Protein AF-A0AAE4A6E3-F1 (afdb_monomer_lite)

Radius of gyration: 13.12 Å; chains: 1; bounding box: 37×17×32 Å

Structure (mmCIF, N/CA/C/O backbone):
data_AF-A0AAE4A6E3-F1
#
_entry.id   AF-A0AAE4A6E3-F1
#
loop_
_atom_site.group_PDB
_atom_site.id
_atom_site.type_symbol
_atom_site.label_atom_id
_atom_site.label_alt_id
_atom_site.label_comp_id
_atom_site.label_asym_id
_atom_site.label_entity_id
_atom_site.label_seq_id
_atom_site.pdbx_PDB_ins_code
_atom_site.Cartn_x
_atom_site.Cartn_y
_atom_site.Cartn_z
_atom_site.occupancy
_atom_site.B_iso_or_equiv
_atom_site.auth_seq_id
_atom_site.auth_comp_id
_atom_site.auth_asym_id
_atom_site.auth_atom_id
_atom_site.pdbx_PDB_model_num
ATOM 1 N N . MET A 1 1 ? 24.606 5.718 -9.622 1.00 63.72 1 MET A N 1
ATOM 2 C CA . MET A 1 1 ? 23.758 6.924 -9.467 1.00 63.72 1 MET A CA 1
ATOM 3 C C . MET A 1 1 ? 22.281 6.618 -9.707 1.00 63.72 1 MET A C 1
ATOM 5 O O . MET A 1 1 ? 21.523 6.690 -8.752 1.00 63.72 1 MET A O 1
ATOM 9 N N . LEU A 1 2 ? 21.864 6.172 -10.901 1.00 77.50 2 LEU A N 1
ATOM 10 C CA . LEU A 1 2 ? 20.445 5.895 -11.206 1.00 77.50 2 LEU A CA 1
ATOM 11 C C . LEU A 1 2 ? 19.748 4.921 -10.229 1.00 77.50 2 LEU A C 1
ATOM 13 O O . LEU A 1 2 ? 18.588 5.107 -9.885 1.00 77.50 2 LEU A O 1
ATOM 17 N N . GLN A 1 3 ? 20.465 3.912 -9.730 1.00 77.44 3 GLN A N 1
ATOM 18 C CA . GLN A 1 3 ? 19.925 2.949 -8.760 1.00 77.44 3 GLN A CA 1
ATOM 19 C C . GLN A 1 3 ? 19.650 3.556 -7.376 1.00 77.44 3 GLN A C 1
ATOM 21 O O . GLN A 1 3 ? 18.691 3.155 -6.729 1.00 77.44 3 GLN A O 1
ATOM 26 N N . ALA A 1 4 ? 20.455 4.530 -6.938 1.00 79.75 4 ALA A N 1
ATOM 27 C CA . ALA A 1 4 ? 20.221 5.231 -5.676 1.00 79.75 4 ALA A CA 1
ATOM 28 C C . ALA A 1 4 ? 18.974 6.121 -5.772 1.00 79.75 4 ALA A C 1
ATOM 30 O O . ALA A 1 4 ? 18.161 6.135 -4.857 1.00 79.75 4 ALA A O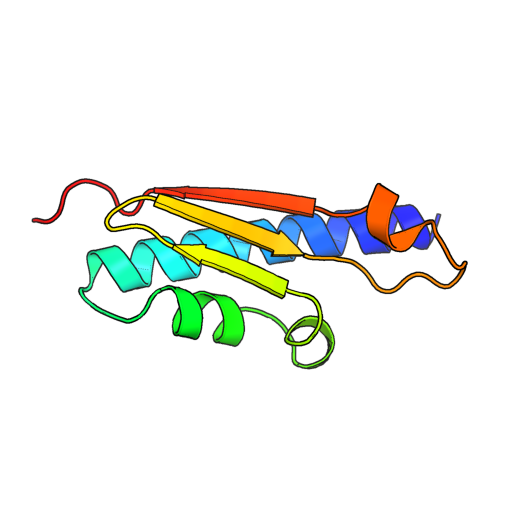 1
ATOM 31 N N . LEU A 1 5 ? 18.771 6.780 -6.920 1.00 82.19 5 LEU A N 1
ATOM 32 C CA . LEU A 1 5 ? 17.550 7.540 -7.190 1.00 82.19 5 LEU A CA 1
ATOM 33 C C . LEU A 1 5 ? 16.315 6.631 -7.236 1.00 82.19 5 LEU A C 1
ATOM 35 O O . LEU A 1 5 ? 15.295 6.956 -6.642 1.00 82.19 5 LEU A O 1
ATOM 39 N N . ALA A 1 6 ? 16.413 5.476 -7.900 1.00 80.94 6 ALA A N 1
ATOM 40 C CA . ALA A 1 6 ? 15.322 4.504 -7.941 1.00 80.94 6 ALA A CA 1
ATOM 41 C C . ALA A 1 6 ? 14.968 3.968 -6.542 1.00 80.94 6 ALA A C 1
ATOM 43 O O . ALA A 1 6 ? 13.792 3.774 -6.244 1.00 80.94 6 ALA A O 1
ATOM 44 N N . ALA A 1 7 ? 15.968 3.762 -5.680 1.00 82.50 7 ALA A N 1
ATOM 45 C CA . ALA A 1 7 ? 15.759 3.379 -4.286 1.00 82.50 7 ALA A CA 1
ATOM 46 C C . ALA A 1 7 ? 15.119 4.510 -3.463 1.00 82.50 7 ALA A C 1
ATOM 48 O O . ALA A 1 7 ? 14.175 4.253 -2.724 1.00 82.50 7 ALA A O 1
ATOM 49 N N . GLY A 1 8 ? 15.573 5.756 -3.640 1.00 82.50 8 GLY A N 1
ATOM 50 C CA . GLY A 1 8 ? 14.979 6.929 -2.992 1.00 82.50 8 GLY A CA 1
ATOM 51 C C . GLY A 1 8 ? 13.520 7.141 -3.400 1.00 82.50 8 GLY A C 1
ATOM 52 O O . GLY A 1 8 ? 12.652 7.260 -2.546 1.00 82.50 8 GLY A O 1
ATOM 53 N N . ALA A 1 9 ? 13.218 7.057 -4.697 1.00 85.81 9 ALA A N 1
ATOM 54 C CA . ALA A 1 9 ? 11.845 7.106 -5.192 1.00 85.81 9 ALA A CA 1
ATOM 55 C C . ALA A 1 9 ? 10.987 5.959 -4.632 1.00 85.81 9 ALA A C 1
ATOM 57 O O . ALA A 1 9 ? 9.810 6.154 -4.346 1.00 85.81 9 ALA A O 1
ATOM 58 N N . ALA A 1 10 ? 11.559 4.763 -4.456 1.00 86.88 10 ALA A N 1
ATOM 59 C CA . ALA A 1 10 ? 10.838 3.660 -3.835 1.00 86.88 10 ALA A CA 1
ATOM 60 C C . ALA A 1 10 ? 10.564 3.892 -2.340 1.00 86.88 10 ALA A C 1
ATOM 62 O O . ALA A 1 10 ? 9.521 3.461 -1.856 1.00 86.88 10 ALA A O 1
ATOM 63 N N . ALA A 1 11 ? 11.467 4.566 -1.624 1.00 87.44 11 ALA A N 1
ATOM 64 C CA . ALA A 1 11 ? 11.260 4.939 -0.227 1.00 87.44 11 ALA A CA 1
ATOM 65 C C . ALA A 1 11 ? 10.124 5.949 -0.073 1.00 87.44 11 ALA A C 1
ATOM 67 O O . ALA A 1 11 ? 9.179 5.666 0.655 1.00 87.44 11 ALA A O 1
ATOM 68 N N . GLU A 1 12 ? 10.151 7.035 -0.844 1.00 91.62 12 GLU A N 1
ATOM 69 C CA . GLU A 1 12 ? 9.085 8.047 -0.851 1.00 91.62 12 GLU A CA 1
ATOM 70 C C . GLU A 1 12 ? 7.718 7.445 -1.210 1.00 91.62 12 GLU A C 1
ATOM 72 O O . GLU A 1 12 ? 6.706 7.708 -0.566 1.00 91.62 12 GLU A O 1
ATOM 77 N N . LEU A 1 13 ? 7.675 6.565 -2.216 1.00 91.31 13 LEU A N 1
ATOM 78 C CA . LEU A 1 13 ? 6.434 5.893 -2.603 1.00 91.31 13 LEU A CA 1
ATOM 79 C C . LEU A 1 13 ? 5.935 4.903 -1.546 1.00 91.31 13 LEU A C 1
ATOM 81 O O . LEU A 1 13 ? 4.725 4.754 -1.392 1.00 91.31 13 LEU A O 1
ATOM 85 N N . ALA A 1 14 ? 6.835 4.201 -0.851 1.00 91.81 14 ALA A N 1
ATOM 86 C CA . ALA A 1 14 ? 6.449 3.307 0.237 1.00 91.81 14 ALA A CA 1
ATOM 87 C C . ALA A 1 14 ? 5.866 4.098 1.414 1.00 91.81 14 ALA A C 1
ATOM 89 O O . ALA A 1 14 ? 4.857 3.671 1.971 1.00 91.81 14 ALA A O 1
ATOM 90 N N . ASP A 1 15 ? 6.466 5.242 1.746 1.00 93.19 15 ASP A N 1
ATOM 91 C CA . ASP A 1 15 ? 6.020 6.132 2.820 1.00 93.19 15 ASP A CA 1
ATOM 92 C C . ASP A 1 15 ? 4.641 6.723 2.514 1.00 93.19 15 ASP A C 1
ATOM 94 O O . ASP A 1 15 ? 3.679 6.488 3.246 1.00 93.19 15 ASP A O 1
ATOM 98 N N . HIS A 1 16 ? 4.487 7.322 1.331 1.00 93.31 16 HIS A N 1
ATOM 99 C CA . HIS A 1 16 ? 3.207 7.869 0.883 1.00 93.31 16 HIS A CA 1
ATOM 100 C C . HIS A 1 16 ? 2.086 6.816 0.842 1.00 93.31 16 HIS A C 1
ATOM 102 O O . HIS A 1 16 ? 0.931 7.091 1.189 1.00 93.31 16 HIS A O 1
ATOM 108 N N . ALA A 1 17 ? 2.412 5.591 0.424 1.00 94.00 17 ALA A N 1
ATOM 109 C CA . ALA A 1 17 ? 1.463 4.486 0.416 1.00 94.00 17 ALA A CA 1
ATOM 110 C C . ALA A 1 17 ? 1.098 4.012 1.831 1.00 94.00 17 ALA A C 1
ATOM 112 O O . ALA A 1 17 ? -0.060 3.655 2.057 1.00 94.00 17 ALA A O 1
ATOM 113 N N . ALA A 1 18 ? 2.048 4.006 2.772 1.00 93.75 18 ALA A N 1
ATOM 114 C CA . ALA A 1 18 ? 1.791 3.650 4.163 1.00 93.75 18 ALA A CA 1
ATOM 115 C C . ALA A 1 18 ? 0.866 4.679 4.828 1.00 93.75 18 ALA A C 1
ATOM 117 O O . ALA A 1 18 ? -0.146 4.288 5.410 1.00 93.75 18 ALA A O 1
ATOM 118 N N . ASP A 1 19 ? 1.138 5.972 4.650 1.00 94.81 19 ASP A N 1
ATOM 119 C CA . ASP A 1 19 ? 0.300 7.056 5.172 1.00 94.81 19 ASP A CA 1
ATOM 120 C C . ASP A 1 19 ? -1.114 7.024 4.592 1.00 94.81 19 ASP A C 1
ATOM 122 O O . ASP A 1 19 ? -2.106 7.075 5.321 1.00 94.81 19 ASP A O 1
ATOM 126 N N . SER A 1 20 ? -1.231 6.858 3.272 1.00 95.44 20 SER A N 1
ATOM 127 C CA . SER A 1 20 ? -2.535 6.765 2.605 1.00 95.44 20 SER A CA 1
ATOM 128 C C . SER A 1 20 ? -3.367 5.591 3.129 1.00 95.44 20 SER A C 1
ATOM 130 O O . SER A 1 20 ? -4.588 5.697 3.272 1.00 95.44 20 SER A O 1
ATOM 132 N N . ALA A 1 21 ? -2.715 4.468 3.431 1.00 93.50 21 ALA A N 1
ATOM 133 C CA . ALA A 1 21 ? -3.359 3.301 4.012 1.00 93.50 21 ALA A CA 1
ATOM 134 C C . ALA A 1 21 ? -3.793 3.534 5.460 1.00 93.50 21 ALA A C 1
ATOM 136 O O . ALA A 1 21 ? -4.915 3.178 5.814 1.00 93.50 21 ALA A O 1
ATOM 137 N N . ALA A 1 22 ? -2.939 4.153 6.277 1.00 93.62 22 ALA A N 1
ATOM 138 C CA . ALA A 1 22 ? -3.262 4.506 7.655 1.00 93.62 22 ALA A CA 1
ATOM 139 C C . ALA A 1 22 ? -4.475 5.449 7.717 1.00 93.62 22 ALA A C 1
ATOM 141 O O . ALA A 1 22 ? -5.423 5.183 8.453 1.00 93.62 22 ALA A O 1
ATOM 142 N N . VAL A 1 23 ? -4.512 6.480 6.866 1.00 94.62 23 VAL A N 1
ATOM 143 C CA . VAL A 1 23 ? -5.662 7.393 6.750 1.00 94.62 23 VAL A CA 1
ATOM 144 C C . VAL A 1 23 ? -6.929 6.655 6.314 1.00 94.62 23 VAL A C 1
ATOM 146 O O . VAL A 1 23 ? -8.009 6.916 6.839 1.00 94.62 23 VAL A O 1
ATOM 149 N N . ALA A 1 24 ? -6.830 5.723 5.363 1.00 94.62 24 ALA A N 1
ATOM 150 C CA . ALA A 1 24 ? -7.982 4.936 4.935 1.00 94.62 24 ALA A CA 1
ATOM 151 C C . ALA A 1 24 ? -8.525 4.049 6.065 1.00 94.62 24 ALA A C 1
ATOM 153 O O . ALA A 1 24 ? -9.737 4.020 6.269 1.00 94.62 24 ALA A O 1
ATOM 154 N N . ILE A 1 25 ? -7.649 3.395 6.831 1.00 93.44 25 ILE A N 1
ATOM 155 C CA . ILE A 1 25 ? -8.031 2.572 7.987 1.00 93.44 25 ILE A CA 1
ATOM 156 C C . ILE A 1 25 ? -8.700 3.424 9.066 1.00 93.44 25 ILE A C 1
ATOM 158 O O . ILE A 1 25 ? -9.761 3.046 9.555 1.00 93.44 25 ILE A O 1
ATOM 162 N N . ALA A 1 26 ? -8.148 4.601 9.375 1.00 91.62 26 ALA A N 1
ATOM 163 C CA . ALA A 1 26 ? -8.744 5.541 10.328 1.00 91.62 26 ALA A CA 1
ATOM 164 C C . ALA A 1 26 ? -10.160 5.990 9.912 1.00 91.62 26 ALA A C 1
ATOM 166 O O . ALA A 1 26 ? -10.981 6.347 10.749 1.00 91.62 26 ALA A O 1
ATOM 167 N N . GLN A 1 27 ? -10.467 5.941 8.613 1.00 92.50 27 GLN A N 1
ATOM 168 C CA . GLN A 1 27 ? -11.784 6.244 8.048 1.00 92.5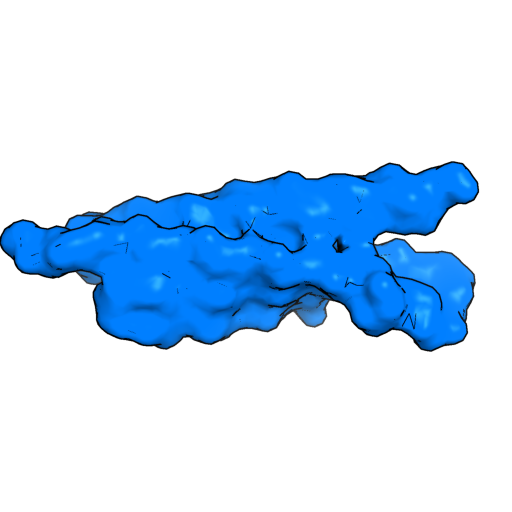0 27 GLN A CA 1
ATOM 169 C C . GLN A 1 27 ? -12.677 5.003 7.864 1.00 92.50 27 GLN A C 1
ATOM 171 O O . GLN A 1 27 ? -13.722 5.099 7.220 1.00 92.50 27 GLN A O 1
ATOM 176 N N . GLY A 1 28 ? -12.267 3.830 8.357 1.00 92.38 28 GLY A N 1
ATOM 177 C CA . GLY A 1 28 ? -13.006 2.574 8.194 1.00 92.38 28 GLY A CA 1
ATOM 178 C C . GLY A 1 28 ? -13.019 2.030 6.760 1.00 92.38 28 GLY A C 1
ATOM 179 O O . GLY A 1 28 ? -13.916 1.272 6.394 1.00 92.38 28 GLY A O 1
ATOM 180 N N . ARG A 1 29 ? -12.055 2.428 5.922 1.00 93.38 29 ARG A N 1
ATOM 181 C CA . ARG A 1 29 ? -11.901 1.979 4.529 1.00 93.38 29 ARG A CA 1
ATOM 182 C C . ARG A 1 29 ? -10.769 0.955 4.399 1.00 93.38 29 ARG A C 1
ATOM 184 O O . ARG A 1 29 ? -9.943 0.788 5.292 1.00 93.38 29 ARG A O 1
ATOM 191 N N . ASP A 1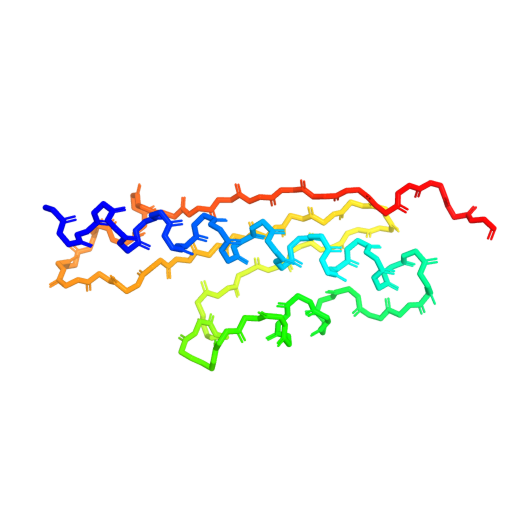 30 ? -10.708 0.282 3.251 1.00 93.38 30 ASP A N 1
ATOM 192 C CA . ASP A 1 30 ? -9.643 -0.679 2.939 1.00 93.38 30 ASP A CA 1
ATOM 193 C C . ASP A 1 30 ? -8.281 0.024 2.752 1.00 93.38 30 ASP A C 1
ATOM 195 O O . ASP A 1 30 ? -8.036 0.710 1.752 1.00 93.38 30 ASP A O 1
ATOM 199 N N . GLY A 1 31 ? -7.376 -0.180 3.716 1.0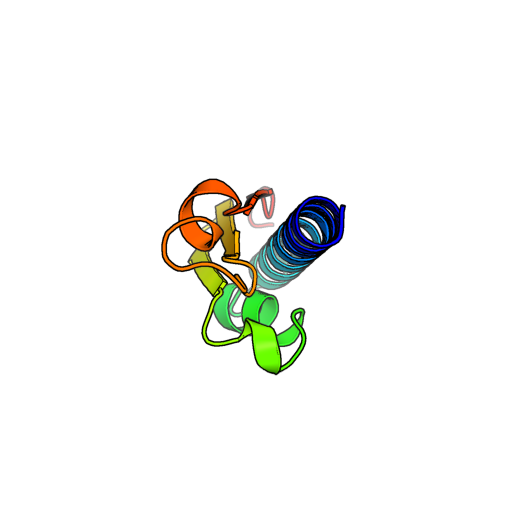0 92.75 31 GLY A N 1
ATOM 200 C CA . GLY A 1 31 ? -6.012 0.348 3.684 1.00 92.75 31 GLY A CA 1
ATOM 201 C C . GLY A 1 31 ? -5.133 -0.251 2.582 1.00 92.75 31 GLY A C 1
ATOM 202 O O . GLY A 1 31 ? -4.302 0.456 2.012 1.00 92.75 31 GLY A O 1
ATOM 203 N N . VAL A 1 32 ? -5.325 -1.524 2.220 1.00 94.44 32 VAL A N 1
ATOM 204 C CA . VAL A 1 32 ? -4.543 -2.180 1.157 1.00 94.44 32 VAL A CA 1
ATOM 205 C C . VAL A 1 32 ? -4.904 -1.592 -0.202 1.00 94.44 32 VAL A C 1
ATOM 207 O O . VAL A 1 32 ? -4.016 -1.284 -1.003 1.00 94.44 32 VAL A O 1
ATOM 210 N N . ALA A 1 33 ? -6.197 -1.396 -0.460 1.00 94.56 33 ALA A N 1
ATOM 211 C CA . ALA A 1 33 ? -6.659 -0.742 -1.679 1.00 94.56 33 ALA A CA 1
ATOM 212 C C . ALA A 1 33 ? -6.134 0.702 -1.777 1.00 94.56 33 ALA A C 1
ATOM 214 O O . ALA A 1 33 ? -5.645 1.103 -2.836 1.00 94.56 33 ALA A O 1
ATOM 215 N N . ALA A 1 34 ? -6.162 1.455 -0.671 1.00 95.00 34 ALA A N 1
ATOM 216 C CA . ALA A 1 34 ? -5.646 2.823 -0.621 1.00 95.00 34 ALA A CA 1
ATOM 217 C C . ALA A 1 34 ? -4.133 2.896 -0.895 1.00 95.00 34 ALA A C 1
ATOM 219 O O . ALA A 1 34 ? -3.713 3.673 -1.754 1.00 95.00 34 ALA A O 1
ATOM 220 N N . ALA A 1 35 ? -3.325 2.034 -0.264 1.00 94.56 35 ALA A N 1
ATOM 221 C CA . ALA A 1 35 ? -1.885 1.937 -0.529 1.00 94.56 35 ALA A CA 1
ATOM 222 C C . ALA A 1 35 ? -1.585 1.685 -2.016 1.00 94.56 35 ALA A C 1
ATOM 224 O O . ALA A 1 35 ? -0.721 2.323 -2.617 1.00 94.56 35 ALA A O 1
ATOM 225 N N . ARG A 1 36 ? -2.315 0.749 -2.639 1.00 94.38 36 ARG A N 1
ATOM 226 C CA . ARG A 1 36 ? -2.131 0.390 -4.056 1.00 94.38 36 ARG A CA 1
ATOM 227 C C . ARG A 1 36 ? -2.580 1.494 -5.015 1.00 94.38 36 ARG A C 1
ATOM 229 O O . ARG A 1 36 ? -2.040 1.587 -6.119 1.00 94.38 36 ARG A O 1
ATOM 236 N N . ALA A 1 37 ? -3.560 2.303 -4.621 1.00 95.44 37 ALA A N 1
ATOM 237 C CA . ALA A 1 37 ? -4.028 3.445 -5.398 1.00 95.44 37 ALA A CA 1
ATOM 238 C C . ALA A 1 37 ? -3.057 4.636 -5.332 1.00 95.44 37 ALA A C 1
ATOM 240 O O . ALA A 1 37 ? -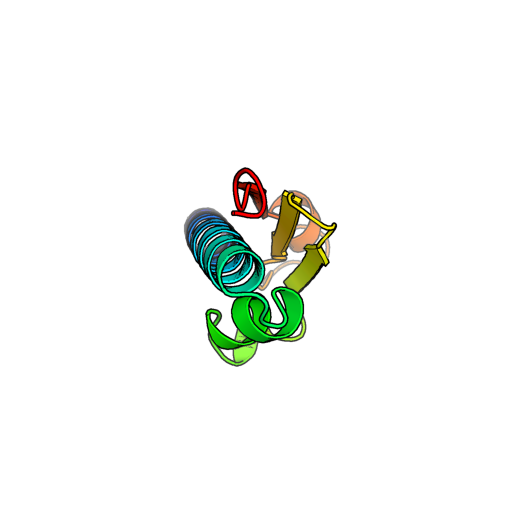2.922 5.347 -6.326 1.00 95.44 37 ALA A O 1
ATOM 241 N N . ALA A 1 38 ? -2.361 4.807 -4.203 1.00 93.56 38 ALA A N 1
ATOM 242 C CA . ALA A 1 38 ? -1.402 5.888 -3.965 1.00 93.56 38 ALA A CA 1
ATOM 243 C C . ALA A 1 38 ? -0.097 5.751 -4.770 1.00 93.56 38 ALA A C 1
ATOM 245 O O . ALA A 1 38 ? 0.632 6.725 -4.948 1.00 93.56 38 ALA A O 1
ATOM 246 N N . VAL A 1 39 ? 0.206 4.556 -5.289 1.00 92.19 39 VAL A N 1
ATOM 247 C CA . VAL A 1 39 ? 1.408 4.321 -6.097 1.00 92.19 39 VAL A CA 1
ATOM 248 C C . VAL A 1 39 ? 1.133 4.361 -7.607 1.00 92.19 39 VAL A C 1
ATOM 250 O O . VAL A 1 39 ? 0.058 3.959 -8.075 1.00 92.19 39 VAL A O 1
ATOM 253 N N . PRO A 1 40 ? 2.122 4.782 -8.418 1.00 90.50 40 PRO A N 1
ATOM 254 C CA . PRO A 1 40 ? 2.006 4.766 -9.872 1.00 90.50 40 PRO A CA 1
ATOM 255 C C . PRO A 1 40 ? 1.839 3.341 -10.424 1.00 90.50 40 PRO A C 1
ATOM 257 O O . PRO A 1 40 ? 2.275 2.356 -9.828 1.00 90.50 40 PRO A O 1
ATOM 260 N N . GLY A 1 41 ? 1.241 3.221 -11.615 1.00 90.50 41 GLY A N 1
ATOM 261 C CA . GLY A 1 41 ? 0.858 1.931 -12.209 1.00 90.50 41 GLY A CA 1
ATOM 262 C C . GLY A 1 41 ? 1.988 0.896 -12.299 1.00 90.50 41 GLY A C 1
ATOM 263 O O . GLY A 1 41 ? 1.764 -0.280 -12.018 1.00 90.50 41 GLY A O 1
ATOM 264 N N . TRP A 1 42 ? 3.215 1.329 -12.603 1.00 85.00 42 TRP A N 1
ATOM 265 C CA . TRP A 1 42 ? 4.391 0.451 -12.688 1.00 85.00 42 TRP A CA 1
ATOM 266 C C . TRP A 1 42 ? 4.777 -0.194 -11.344 1.00 85.00 42 TRP A C 1
ATOM 268 O O . TRP A 1 42 ? 5.397 -1.260 -11.325 1.00 85.00 42 TRP A O 1
ATOM 278 N N . ALA A 1 43 ? 4.414 0.437 -10.223 1.00 88.75 43 ALA A N 1
ATOM 279 C CA . ALA A 1 43 ? 4.741 -0.000 -8.868 1.00 88.75 43 ALA A CA 1
ATOM 280 C C . ALA A 1 43 ? 3.700 -0.971 -8.290 1.00 88.75 43 ALA A C 1
ATOM 282 O O . ALA A 1 43 ? 4.012 -1.727 -7.372 1.00 88.75 43 ALA A O 1
ATOM 283 N N . ARG A 1 44 ? 2.481 -1.018 -8.846 1.00 89.56 44 ARG A N 1
ATOM 284 C CA . ARG A 1 44 ? 1.358 -1.816 -8.311 1.00 89.56 44 ARG A CA 1
ATOM 285 C C . ARG A 1 44 ? 1.630 -3.321 -8.247 1.00 89.56 44 ARG A C 1
ATOM 287 O O . ARG A 1 44 ? 1.115 -3.996 -7.360 1.00 89.56 44 ARG A O 1
ATOM 294 N N . GLY A 1 45 ? 2.444 -3.843 -9.164 1.00 89.62 45 GLY A N 1
ATOM 295 C CA . GLY A 1 45 ? 2.886 -5.245 -9.163 1.00 89.62 45 GLY A CA 1
ATOM 296 C C . GLY A 1 45 ? 4.136 -5.519 -8.317 1.00 89.62 45 GLY A C 1
ATOM 297 O O . GLY A 1 45 ? 4.610 -6.647 -8.287 1.00 89.62 45 GLY A O 1
ATOM 298 N N . ARG A 1 46 ? 4.712 -4.492 -7.680 1.00 90.00 46 ARG A N 1
ATOM 299 C CA . ARG A 1 46 ? 5.995 -4.550 -6.947 1.00 90.00 46 ARG A CA 1
ATOM 300 C C . ARG A 1 46 ? 5.895 -4.035 -5.512 1.00 90.00 46 ARG A C 1
ATOM 302 O O . ARG A 1 46 ? 6.912 -3.949 -4.818 1.00 90.00 46 ARG A O 1
ATOM 309 N N . ILE A 1 47 ? 4.683 -3.669 -5.111 1.00 93.19 47 ILE A N 1
ATOM 310 C CA . ILE A 1 47 ? 4.313 -3.255 -3.769 1.00 93.19 47 ILE A CA 1
ATOM 311 C C . ILE A 1 47 ? 3.707 -4.444 -3.029 1.00 93.19 47 ILE A C 1
ATOM 313 O O . ILE A 1 47 ? 2.852 -5.164 -3.554 1.00 93.19 47 ILE A O 1
ATOM 317 N N . ASP A 1 48 ? 4.162 -4.618 -1.803 1.00 95.56 48 ASP A N 1
ATOM 318 C CA . ASP A 1 48 ? 3.642 -5.556 -0.829 1.00 95.56 48 ASP A CA 1
ATOM 319 C C . ASP A 1 48 ? 3.095 -4.750 0.351 1.00 95.56 48 ASP A C 1
ATOM 321 O O . ASP A 1 48 ? 3.763 -3.836 0.838 1.00 95.56 48 ASP A O 1
ATOM 325 N N . VAL A 1 49 ? 1.856 -5.024 0.756 1.00 94.94 49 VAL A N 1
ATOM 326 C CA . VAL A 1 49 ? 1.151 -4.236 1.774 1.00 94.94 49 VAL A CA 1
ATOM 327 C C . VAL A 1 49 ? 0.596 -5.185 2.812 1.00 94.94 49 VAL A C 1
ATOM 329 O O . VAL A 1 49 ? -0.265 -6.011 2.516 1.00 94.94 49 VAL A O 1
ATOM 332 N N . HIS A 1 50 ? 1.059 -5.015 4.041 1.00 94.44 50 HIS A N 1
ATOM 333 C CA . HIS A 1 50 ? 0.544 -5.714 5.203 1.00 94.44 50 HIS A CA 1
ATOM 334 C C . HIS A 1 50 ? -0.132 -4.700 6.117 1.00 94.44 50 HIS A C 1
ATOM 336 O O . HIS A 1 50 ? 0.542 -3.918 6.787 1.00 94.44 50 HIS A O 1
ATOM 342 N N . ALA A 1 51 ? -1.462 -4.712 6.133 1.00 90.62 51 ALA A N 1
ATOM 343 C CA . ALA A 1 51 ? -2.268 -3.893 7.027 1.00 90.62 51 ALA A CA 1
ATOM 344 C C . ALA A 1 51 ? -2.856 -4.761 8.146 1.00 90.62 51 ALA A C 1
ATOM 346 O O . ALA A 1 51 ? -3.429 -5.820 7.890 1.00 90.62 51 ALA A O 1
ATOM 347 N N . THR A 1 52 ? -2.704 -4.308 9.385 1.00 87.06 52 THR A N 1
ATOM 348 C CA . THR A 1 52 ? -3.465 -4.774 10.547 1.00 87.06 52 THR A CA 1
ATOM 349 C C . THR A 1 52 ? -4.511 -3.719 10.920 1.00 87.06 52 THR A C 1
ATOM 351 O O . THR A 1 52 ? -4.659 -2.722 10.218 1.00 87.06 52 THR A O 1
ATOM 354 N N . ALA A 1 53 ? -5.237 -3.923 12.025 1.00 84.12 53 ALA A N 1
ATOM 355 C CA . ALA A 1 53 ? -6.299 -3.013 12.460 1.00 84.12 53 ALA A CA 1
ATOM 356 C C . ALA A 1 53 ? -5.846 -1.552 12.628 1.00 84.12 53 ALA A C 1
ATOM 358 O O . ALA A 1 53 ? -6.640 -0.653 12.391 1.00 84.12 53 ALA A O 1
ATOM 359 N N . THR A 1 54 ? -4.593 -1.312 13.025 1.00 87.38 54 THR A N 1
ATOM 360 C CA . THR A 1 54 ? -4.075 0.052 13.229 1.00 87.38 54 THR A CA 1
ATOM 361 C C . THR A 1 54 ? -2.720 0.290 12.589 1.00 87.38 54 THR A C 1
ATOM 363 O O . THR A 1 54 ? -2.315 1.432 12.464 1.00 87.38 54 THR A O 1
ATOM 366 N N . ARG A 1 55 ? -1.990 -0.741 12.155 1.00 90.19 55 ARG A N 1
ATOM 367 C CA . ARG A 1 55 ? -0.637 -0.567 11.624 1.00 90.19 55 ARG A CA 1
ATOM 368 C C . ARG A 1 55 ? -0.546 -1.059 10.198 1.00 90.19 55 ARG A C 1
ATOM 370 O O . ARG A 1 55 ? -0.958 -2.172 9.885 1.00 90.19 55 ARG A O 1
ATOM 377 N N . VAL A 1 56 ? 0.091 -0.267 9.351 1.00 92.38 56 VAL A N 1
ATOM 378 C CA . VAL A 1 56 ? 0.391 -0.635 7.974 1.00 92.38 56 VAL A CA 1
ATOM 379 C C . VAL A 1 56 ? 1.891 -0.708 7.794 1.00 92.38 56 VAL A C 1
ATOM 381 O O . VAL A 1 56 ? 2.626 0.183 8.207 1.00 92.38 56 VAL A O 1
ATOM 384 N N . ARG A 1 57 ? 2.350 -1.780 7.157 1.00 95.44 57 ARG A N 1
ATOM 385 C CA . ARG A 1 57 ? 3.692 -1.903 6.605 1.00 95.44 57 ARG A CA 1
ATOM 386 C C . ARG A 1 57 ? 3.579 -1.987 5.094 1.00 95.44 57 ARG A C 1
ATOM 388 O O . ARG A 1 57 ? 2.924 -2.887 4.572 1.00 95.44 57 ARG A O 1
ATOM 395 N N . VAL A 1 58 ? 4.262 -1.085 4.409 1.00 94.19 58 VAL A N 1
ATOM 396 C CA . VAL A 1 58 ? 4.388 -1.100 2.957 1.00 94.19 58 VAL A CA 1
ATOM 397 C C . VAL A 1 58 ? 5.821 -1.405 2.599 1.00 94.19 58 VAL A C 1
ATOM 399 O O . VAL A 1 58 ? 6.751 -0.800 3.125 1.00 94.19 58 VAL A O 1
ATOM 402 N N . THR A 1 59 ? 5.999 -2.325 1.666 1.00 94.56 59 THR A N 1
ATOM 403 C CA . THR A 1 59 ? 7.299 -2.633 1.109 1.00 94.56 59 THR A CA 1
ATOM 404 C C . THR A 1 59 ? 7.260 -2.506 -0.406 1.00 94.56 59 THR A C 1
ATOM 406 O O . THR A 1 59 ? 6.501 -3.199 -1.079 1.00 94.56 59 THR A O 1
ATOM 409 N N . LEU A 1 60 ? 8.112 -1.648 -0.962 1.00 91.81 60 LEU A N 1
ATOM 410 C CA . LEU A 1 60 ? 8.206 -1.416 -2.397 1.00 91.81 60 LEU A CA 1
ATOM 411 C C . LEU A 1 60 ? 9.558 -1.882 -2.932 1.00 91.81 60 LEU A C 1
ATOM 413 O O . LEU A 1 60 ? 10.619 -1.560 -2.395 1.00 91.81 60 LEU A O 1
ATOM 417 N N . THR A 1 61 ? 9.516 -2.651 -4.018 1.00 88.94 61 THR A N 1
ATOM 418 C CA . THR A 1 61 ? 10.723 -3.137 -4.694 1.00 88.94 61 THR A CA 1
ATOM 419 C C . THR A 1 61 ? 10.960 -2.322 -5.970 1.00 88.94 61 THR A C 1
ATOM 421 O O . THR A 1 61 ? 10.161 -2.424 -6.910 1.00 88.94 61 THR A O 1
ATOM 424 N N . PRO A 1 62 ? 12.031 -1.511 -6.045 1.00 79.88 62 PRO A N 1
ATOM 425 C CA . PRO A 1 62 ? 12.293 -0.690 -7.220 1.00 79.88 62 PRO A CA 1
ATOM 426 C C . PRO A 1 62 ? 12.609 -1.541 -8.458 1.00 79.88 62 PRO A C 1
ATOM 428 O O . PRO A 1 62 ? 13.119 -2.664 -8.348 1.00 79.88 62 PRO A O 1
ATOM 431 N N . PRO A 1 63 ? 12.357 -1.016 -9.671 1.00 75.25 63 PRO A N 1
ATOM 432 C CA . PRO A 1 63 ? 12.906 -1.600 -10.882 1.00 75.25 63 PRO A CA 1
ATOM 433 C C . PRO A 1 63 ? 14.426 -1.626 -10.833 1.00 75.25 63 PRO A C 1
ATOM 435 O O . PRO A 1 63 ? 15.082 -0.603 -10.664 1.00 75.25 63 PRO A O 1
ATOM 438 N N . SER A 1 64 ? 14.983 -2.825 -10.990 1.00 67.06 64 SER A N 1
ATOM 439 C CA . SER A 1 64 ? 16.421 -3.019 -11.070 1.00 67.06 64 SER A CA 1
ATOM 440 C C . SER A 1 64 ? 16.829 -3.359 -12.491 1.00 67.06 64 SER A C 1
ATOM 442 O O . SER A 1 64 ? 16.274 -4.272 -13.095 1.00 67.06 64 SER A O 1
ATOM 444 N N . LEU A 1 65 ? 17.819 -2.626 -12.997 1.00 62.84 65 LEU A N 1
ATOM 445 C CA . LEU A 1 65 ? 18.477 -2.903 -14.275 1.00 62.84 65 LEU A CA 1
ATOM 446 C C . LEU A 1 65 ? 19.467 -4.077 -14.176 1.00 62.84 65 LEU A C 1
ATOM 448 O O . LEU A 1 65 ? 19.906 -4.589 -15.198 1.00 62.84 65 LEU A O 1
ATOM 452 N N . LEU A 1 66 ? 19.820 -4.504 -12.957 1.00 59.06 66 LEU A N 1
ATOM 453 C CA . LEU A 1 66 ? 20.746 -5.604 -12.699 1.00 59.06 66 LEU A CA 1
ATOM 454 C C . LEU A 1 66 ? 20.051 -6.669 -11.833 1.00 59.06 66 LEU A C 1
ATOM 456 O O . LEU A 1 66 ? 19.593 -6.346 -10.729 1.00 59.06 66 LEU A O 1
ATOM 460 N N . PRO A 1 67 ? 19.963 -7.932 -12.284 1.00 58.22 67 PRO A N 1
ATOM 461 C CA . PRO A 1 67 ? 19.336 -8.991 -11.503 1.00 58.22 67 PRO A CA 1
ATOM 462 C C . PRO A 1 67 ? 19.987 -9.101 -10.113 1.00 58.22 67 PRO A C 1
ATOM 464 O O . PRO A 1 67 ? 21.207 -9.138 -9.980 1.00 58.22 67 PRO A O 1
ATOM 467 N N . GLY A 1 68 ? 19.162 -9.097 -9.062 1.00 57.69 68 GLY A N 1
ATOM 468 C CA . GLY A 1 68 ? 19.602 -9.229 -7.666 1.00 57.69 68 GLY A CA 1
ATOM 469 C C . GLY A 1 68 ? 19.877 -7.927 -6.898 1.00 57.69 68 GLY A C 1
ATOM 470 O O . GLY A 1 68 ? 20.012 -7.983 -5.678 1.00 57.69 68 GLY A O 1
ATOM 471 N N . LEU A 1 69 ? 19.906 -6.750 -7.542 1.00 63.44 69 LEU A N 1
ATOM 472 C CA . LEU A 1 69 ? 20.041 -5.474 -6.811 1.00 63.44 69 LEU A CA 1
ATOM 473 C C . LEU A 1 69 ? 18.700 -4.885 -6.361 1.00 63.44 69 LEU A C 1
ATOM 475 O O . LEU A 1 69 ? 18.656 -4.172 -5.366 1.00 63.44 69 LEU A O 1
ATOM 479 N N . GLY A 1 70 ? 17.595 -5.214 -7.035 1.00 60.97 70 GLY A N 1
ATOM 480 C CA . GLY A 1 70 ? 16.265 -4.705 -6.670 1.00 60.97 70 GLY A CA 1
ATOM 481 C C . GLY A 1 70 ? 15.822 -5.099 -5.260 1.00 60.97 70 GLY A C 1
ATOM 482 O O . GLY A 1 70 ? 15.266 -4.274 -4.544 1.00 60.97 70 GLY A O 1
ATOM 483 N N . SER A 1 71 ? 16.131 -6.325 -4.825 1.00 61.22 71 SER A N 1
ATOM 484 C CA . SER A 1 71 ? 15.819 -6.798 -3.470 1.00 61.22 71 SER A CA 1
ATOM 485 C C . SER A 1 71 ? 16.654 -6.104 -2.392 1.00 61.22 71 SER A C 1
ATOM 487 O O . SER A 1 71 ? 16.144 -5.847 -1.307 1.00 61.22 71 SER A O 1
ATOM 489 N N . ARG A 1 72 ? 17.912 -5.750 -2.693 1.00 68.12 72 ARG A N 1
ATOM 490 C CA . ARG A 1 72 ? 18.790 -4.994 -1.779 1.00 68.12 72 ARG A CA 1
ATOM 491 C C . ARG A 1 72 ? 18.399 -3.523 -1.647 1.00 68.12 72 ARG A C 1
ATOM 493 O O . ARG A 1 72 ? 18.822 -2.872 -0.703 1.00 68.12 72 ARG A O 1
ATOM 500 N N . LEU A 1 73 ? 17.604 -3.016 -2.586 1.00 75.00 73 LEU A N 1
ATOM 501 C CA . LEU A 1 73 ? 17.106 -1.639 -2.619 1.00 75.00 73 LEU A CA 1
ATOM 502 C C . LEU A 1 73 ? 15.622 -1.555 -2.246 1.00 75.00 73 LEU A C 1
ATOM 504 O O . LEU A 1 73 ? 14.956 -0.564 -2.537 1.00 75.00 73 LEU A O 1
ATOM 508 N N . ARG A 1 74 ? 15.088 -2.619 -1.644 1.00 85.19 74 ARG A N 1
ATOM 509 C CA . ARG A 1 74 ? 13.709 -2.682 -1.181 1.00 85.19 74 ARG A CA 1
ATOM 510 C C . ARG A 1 74 ? 13.509 -1.639 -0.084 1.00 85.19 74 ARG A C 1
ATOM 512 O O . ARG A 1 74 ? 14.186 -1.682 0.939 1.00 85.19 74 ARG A O 1
ATOM 519 N N . ALA A 1 75 ? 12.567 -0.732 -0.296 1.00 90.00 75 ALA A N 1
ATOM 520 C CA . ALA A 1 75 ? 12.209 0.258 0.701 1.00 90.00 75 ALA A CA 1
ATOM 521 C C . ALA A 1 75 ? 11.003 -0.228 1.497 1.00 90.00 75 ALA A C 1
ATOM 523 O O . ALA A 1 75 ? 10.074 -0.809 0.934 1.00 90.00 75 ALA A O 1
ATOM 524 N N . THR A 1 76 ? 11.035 -0.025 2.810 1.00 93.00 76 THR A N 1
ATOM 525 C CA . THR A 1 76 ? 9.928 -0.369 3.701 1.00 93.00 76 THR A CA 1
ATOM 526 C C . THR A 1 76 ? 9.568 0.851 4.521 1.00 93.00 76 THR A C 1
ATOM 528 O O . THR A 1 76 ? 10.453 1.452 5.121 1.00 93.00 76 THR A O 1
ATOM 531 N N . ALA A 1 77 ? 8.282 1.166 4.567 1.00 93.69 77 ALA A N 1
ATOM 532 C CA . ALA A 1 77 ? 7.725 2.206 5.411 1.00 93.69 77 ALA A CA 1
ATOM 533 C C . ALA A 1 77 ? 6.602 1.627 6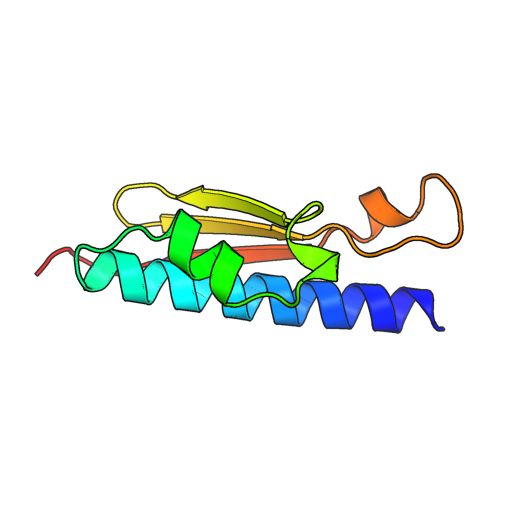.269 1.00 93.69 77 ALA A C 1
ATOM 535 O O . ALA A 1 77 ? 5.998 0.598 5.939 1.00 93.69 77 ALA A O 1
ATOM 536 N N . THR A 1 78 ? 6.346 2.273 7.397 1.00 93.31 78 THR A N 1
ATOM 537 C CA . THR A 1 78 ? 5.281 1.879 8.312 1.00 93.31 78 THR A CA 1
ATOM 538 C C . THR A 1 78 ? 4.541 3.102 8.802 1.00 93.31 78 THR A C 1
ATOM 540 O O . THR A 1 78 ? 5.186 4.045 9.244 1.00 93.31 78 THR A O 1
ATOM 543 N N . ALA A 1 79 ? 3.217 3.026 8.815 1.00 93.50 79 ALA A N 1
ATOM 544 C CA . ALA A 1 79 ? 2.349 4.066 9.346 1.00 93.50 79 ALA A CA 1
ATOM 545 C C . ALA A 1 79 ? 1.333 3.452 10.313 1.00 93.50 79 ALA A C 1
ATOM 547 O O . ALA A 1 79 ? 1.002 2.264 10.216 1.00 93.50 79 ALA A O 1
ATOM 548 N N . ASP A 1 80 ? 0.856 4.257 11.256 1.00 91.44 80 ASP A N 1
ATOM 549 C CA . ASP A 1 80 ? -0.164 3.868 12.225 1.00 91.44 80 ASP A CA 1
ATOM 550 C C . ASP A 1 80 ? -1.410 4.734 12.009 1.00 91.44 80 ASP A C 1
ATOM 552 O O . ASP A 1 80 ? -1.310 5.949 11.859 1.00 91.44 80 ASP A O 1
ATOM 556 N N . ALA A 1 81 ? -2.578 4.105 11.958 1.00 85.88 81 ALA A N 1
ATOM 557 C CA . ALA A 1 81 ? -3.874 4.750 11.791 1.00 85.88 81 ALA A CA 1
ATOM 558 C C . ALA A 1 81 ? -4.351 5.438 13.082 1.00 85.88 81 ALA A C 1
ATOM 560 O O . ALA A 1 81 ? -5.352 6.150 13.059 1.00 85.88 81 ALA A O 1
ATOM 561 N N . GLY A 1 82 ? -3.639 5.241 14.198 1.00 80.50 82 GLY A N 1
ATOM 562 C CA . GLY A 1 82 ? -4.058 5.728 15.503 1.00 80.50 82 GLY A CA 1
ATOM 563 C C . GLY A 1 82 ? -5.214 4.904 16.086 1.00 80.50 82 GLY A C 1
ATOM 564 O O . GLY A 1 82 ? -5.603 3.872 15.531 1.00 80.50 82 GLY A O 1
ATOM 565 N N . PRO A 1 83 ? -5.745 5.309 17.252 1.00 71.50 83 PRO A N 1
ATOM 566 C CA . PRO A 1 83 ? -6.857 4.609 17.878 1.00 71.50 83 PRO A CA 1
ATOM 567 C C . PRO A 1 83 ? -8.128 4.726 17.026 1.00 71.50 83 PRO A C 1
ATOM 569 O O . PRO A 1 83 ? -8.459 5.806 16.536 1.00 71.50 83 PRO A O 1
ATOM 572 N N . ALA A 1 84 ? -8.863 3.618 16.894 1.00 63.34 84 ALA A N 1
ATOM 573 C CA . ALA A 1 84 ? -10.204 3.638 16.317 1.00 63.34 84 ALA A CA 1
ATOM 574 C C . ALA A 1 84 ? -11.095 4.531 17.200 1.00 63.34 84 ALA A C 1
ATOM 576 O O . ALA A 1 84 ? -11.240 4.253 18.393 1.00 63.34 84 ALA A O 1
ATOM 577 N N . SER A 1 85 ? -11.586 5.637 16.634 1.00 58.00 85 SER A N 1
ATOM 578 C CA . SER A 1 85 ? -12.449 6.615 17.316 1.00 58.00 85 SER A CA 1
ATOM 579 C C . SER A 1 85 ? -13.909 6.183 17.306 1.00 58.00 85 SER A C 1
ATOM 581 O O . SER A 1 85 ? -14.324 5.573 16.294 1.00 58.00 85 SER A O 1
#

Sequence (85 aa):
MLQALAAGAAAELADHAADSAAVAIAQGRDGVAAARAAVPGWARGRIDVHATATRVRVTLTPPSLLPGLGSRLRATATADAGPAS

pLDDT: mean 85.8, std 11.09, range [57.69, 95.56]

Foldseek 3Di:
DVLVVQLVVLQVLQAQLQVQLLQQLLVVHHSVVRSLVSDDPVFNVFWDWDDDSFKIKIKTFGDDPDPPVSVVSIHIDMDTNPDND

Secondary structure (DSSP, 8-state):
-HHHHHHHHHHHHHHHHHHHHHHHHHTTS-HHHHHHHHS-GGGTTTEEEEE-SSEEEEEE----SSTTTTTTT-EEEEEE--S--